Protein AF-J3I833-F1 (afdb_monomer_lite)

Radius of gyration: 13.51 Å; chains: 1; bounding box: 35×19×32 Å

Secondary structure (DSSP, 8-state):
-EEEEEEEEE-TTS-EEEEEEEEE-STTGGG--EEEEESEEE-TTS-EEETTT-PBPEEE-----

Structure (mmCIF, N/CA/C/O backbone):
data_AF-J3I833-F1
#
_entry.id   AF-J3I833-F1
#
loop_
_atom_site.group_PDB
_atom_site.id
_atom_site.type_symbol
_atom_site.label_atom_id
_atom_site.label_alt_id
_atom_site.label_comp_id
_atom_site.label_asym_id
_atom_site.label_entity_id
_atom_site.label_seq_id
_atom_site.pdbx_PDB_ins_code
_atom_site.Cartn_x
_atom_site.Cartn_y
_atom_site.Cartn_z
_atom_site.occupancy
_atom_site.B_iso_or_equiv
_atom_site.auth_seq_id
_atom_site.auth_comp_id
_atom_site.auth_asym_id
_atom_site.auth_atom_id
_atom_site.pdbx_PDB_model_num
ATOM 1 N N . MET A 1 1 ? 22.103 5.106 -7.611 1.00 51.88 1 MET A N 1
ATOM 2 C CA . MET A 1 1 ? 21.490 5.107 -6.255 1.00 51.88 1 MET A CA 1
ATOM 3 C C . MET A 1 1 ? 20.307 4.144 -6.270 1.00 51.88 1 MET A C 1
ATOM 5 O O . MET A 1 1 ? 19.690 4.026 -7.312 1.00 51.88 1 MET A O 1
ATOM 9 N N . THR A 1 2 ? 19.975 3.441 -5.184 1.00 59.41 2 THR A N 1
ATOM 10 C CA . THR A 1 2 ? 18.698 2.695 -5.110 1.00 59.41 2 THR A CA 1
ATOM 11 C C . THR A 1 2 ? 17.627 3.585 -4.489 1.00 59.41 2 THR A C 1
ATOM 13 O O . THR A 1 2 ? 17.733 3.898 -3.300 1.00 59.41 2 THR A O 1
ATOM 16 N N . MET A 1 3 ? 16.618 3.977 -5.264 1.00 65.44 3 MET A N 1
ATOM 17 C CA . MET A 1 3 ? 15.434 4.670 -4.759 1.00 65.44 3 MET A CA 1
ATOM 18 C C . MET A 1 3 ? 14.479 3.633 -4.163 1.00 65.44 3 MET A C 1
ATOM 20 O O . MET A 1 3 ? 14.282 2.548 -4.710 1.00 65.44 3 MET A O 1
ATOM 24 N N . ARG A 1 4 ? 13.944 3.923 -2.976 1.00 71.44 4 ARG A N 1
ATOM 25 C CA . ARG A 1 4 ? 12.979 3.059 -2.287 1.00 71.44 4 ARG A CA 1
ATOM 26 C C . ARG A 1 4 ? 11.764 3.892 -1.925 1.00 71.44 4 ARG A C 1
ATOM 28 O O . ARG A 1 4 ? 11.843 4.711 -1.009 1.00 71.44 4 ARG A O 1
ATOM 35 N N . THR A 1 5 ? 10.665 3.656 -2.619 1.00 78.12 5 THR A N 1
ATOM 36 C CA . THR A 1 5 ? 9.375 4.282 -2.340 1.00 78.12 5 THR A CA 1
ATOM 37 C C . THR A 1 5 ? 8.587 3.344 -1.438 1.00 78.12 5 THR A C 1
ATOM 39 O O . THR A 1 5 ? 8.471 2.153 -1.721 1.00 78.12 5 THR A O 1
ATOM 42 N N . TYR A 1 6 ? 8.107 3.871 -0.314 1.00 79.44 6 TYR A N 1
ATOM 43 C CA . TYR A 1 6 ? 7.239 3.146 0.608 1.00 79.44 6 TYR A CA 1
ATOM 44 C C . TYR A 1 6 ? 5.896 3.849 0.629 1.00 79.44 6 TYR A C 1
ATOM 46 O O . TYR A 1 6 ? 5.819 5.017 1.020 1.00 79.44 6 TYR A O 1
ATOM 54 N N . GLU A 1 7 ? 4.856 3.134 0.241 1.00 83.94 7 GLU A N 1
ATOM 55 C CA . GLU A 1 7 ? 3.485 3.598 0.317 1.00 83.94 7 GLU A CA 1
ATOM 56 C C . GLU A 1 7 ? 2.734 2.766 1.350 1.00 83.94 7 GLU A C 1
ATOM 58 O O . GLU A 1 7 ? 2.808 1.539 1.368 1.00 83.94 7 GLU A O 1
ATOM 63 N N . TYR A 1 8 ? 2.027 3.452 2.242 1.00 85.00 8 TYR A N 1
ATOM 64 C CA . TYR A 1 8 ? 1.248 2.819 3.294 1.00 85.00 8 TYR A CA 1
ATOM 65 C C . TYR A 1 8 ? -0.224 2.933 2.942 1.00 85.00 8 TYR A C 1
ATOM 67 O O . TYR A 1 8 ? -0.689 3.953 2.430 1.00 85.00 8 TYR A O 1
ATOM 75 N N . PHE A 1 9 ? -0.965 1.882 3.241 1.00 86.12 9 PHE A N 1
ATOM 76 C CA . PHE A 1 9 ? -2.382 1.771 2.963 1.00 86.12 9 PHE A CA 1
ATOM 77 C C . PHE A 1 9 ? -3.101 1.304 4.221 1.00 86.12 9 PHE A C 1
ATOM 79 O O . PHE A 1 9 ? -2.585 0.486 4.981 1.00 86.12 9 PHE A O 1
ATOM 86 N N . ALA A 1 10 ? -4.306 1.808 4.448 1.00 83.81 10 ALA A N 1
ATOM 87 C CA . ALA A 1 10 ? -5.157 1.347 5.536 1.00 83.81 10 ALA A CA 1
ATOM 88 C C . ALA A 1 10 ? -6.550 1.027 5.002 1.00 83.81 10 ALA A C 1
ATOM 90 O O . ALA A 1 10 ? -7.087 1.746 4.156 1.00 83.81 10 ALA A O 1
ATOM 91 N N . CYS A 1 11 ? -7.133 -0.065 5.491 1.00 85.75 11 CYS A N 1
ATOM 92 C CA . CYS A 1 11 ? -8.539 -0.361 5.264 1.00 85.75 11 CYS A CA 1
ATOM 93 C C . CYS A 1 11 ? -9.378 0.240 6.408 1.00 85.75 11 CYS A C 1
ATOM 95 O O . CYS A 1 11 ? -8.876 0.399 7.525 1.00 85.75 11 CYS A O 1
ATOM 97 N N . PRO A 1 12 ? -10.669 0.524 6.176 1.00 81.62 12 PRO A N 1
ATOM 98 C CA . PRO A 1 12 ? -11.561 1.068 7.206 1.00 81.62 12 PRO A CA 1
ATOM 99 C C . PRO A 1 12 ? -11.759 0.133 8.412 1.00 81.62 12 PRO A C 1
ATOM 101 O O . PRO A 1 12 ? -12.123 0.598 9.486 1.00 81.62 12 PRO A O 1
ATOM 104 N N . ASN A 1 13 ? -11.473 -1.166 8.268 1.00 81.31 13 ASN A N 1
ATOM 105 C CA . ASN A 1 13 ? -11.497 -2.136 9.369 1.00 81.31 13 ASN A CA 1
ATOM 106 C C . ASN A 1 13 ? -10.212 -2.134 10.222 1.00 81.31 13 ASN A C 1
ATOM 108 O O . ASN A 1 13 ? -10.106 -2.921 11.156 1.00 81.31 13 ASN A O 1
ATOM 112 N N . GLY A 1 14 ? -9.223 -1.287 9.911 1.00 76.56 14 GLY A N 1
ATOM 113 C CA . GLY A 1 14 ? -7.980 -1.177 10.682 1.00 76.56 14 GLY A CA 1
ATOM 114 C C . GLY A 1 14 ? -6.849 -2.112 10.240 1.00 76.56 14 GLY A C 1
ATOM 115 O O . GLY A 1 14 ? -5.813 -2.163 10.900 1.00 76.56 14 GLY A O 1
ATOM 116 N N . HIS A 1 15 ? -6.993 -2.827 9.120 1.00 82.69 15 HIS A N 1
ATOM 117 C CA . HIS A 1 15 ? -5.879 -3.573 8.530 1.00 82.69 15 HIS A CA 1
ATOM 118 C C . HIS A 1 15 ? -4.933 -2.623 7.797 1.00 82.69 15 HIS A C 1
ATOM 120 O O . HIS A 1 15 ? -5.371 -1.691 7.118 1.00 82.69 15 HIS A O 1
ATOM 126 N N . GLN A 1 16 ? -3.637 -2.893 7.913 1.00 82.25 16 GLN A N 1
ATOM 127 C CA . GLN A 1 16 ? -2.578 -2.110 7.289 1.00 82.25 16 GLN A CA 1
ATOM 128 C C . GLN A 1 16 ? -1.980 -2.867 6.108 1.00 82.25 16 GLN A C 1
ATOM 130 O O . GLN A 1 16 ? -1.809 -4.085 6.152 1.00 82.25 16 GLN A O 1
ATOM 135 N N . GLY A 1 17 ? -1.669 -2.115 5.062 1.00 83.06 17 GLY A N 1
ATOM 136 C CA . GLY A 1 17 ? -1.005 -2.571 3.861 1.00 83.06 17 GLY A CA 1
ATOM 137 C C . GLY A 1 17 ? 0.244 -1.740 3.610 1.00 83.06 17 GLY A C 1
ATOM 138 O O . GLY A 1 17 ? 0.276 -0.548 3.914 1.00 83.06 17 GLY A O 1
ATOM 139 N N . GLU A 1 18 ? 1.271 -2.367 3.056 1.00 83.69 18 GLU A N 1
ATOM 140 C CA . GLU A 1 18 ? 2.500 -1.687 2.648 1.00 83.69 18 GLU A CA 1
ATOM 141 C C . GLU A 1 18 ? 2.840 -2.093 1.218 1.00 83.69 18 GLU A C 1
ATOM 143 O O . GLU A 1 18 ? 2.932 -3.285 0.918 1.00 83.69 18 GLU A O 1
ATOM 148 N N . GLU A 1 19 ? 3.039 -1.101 0.354 1.00 83.75 19 GLU A N 1
ATOM 149 C CA . GLU A 1 19 ? 3.692 -1.279 -0.933 1.00 83.75 19 GLU A CA 1
ATOM 150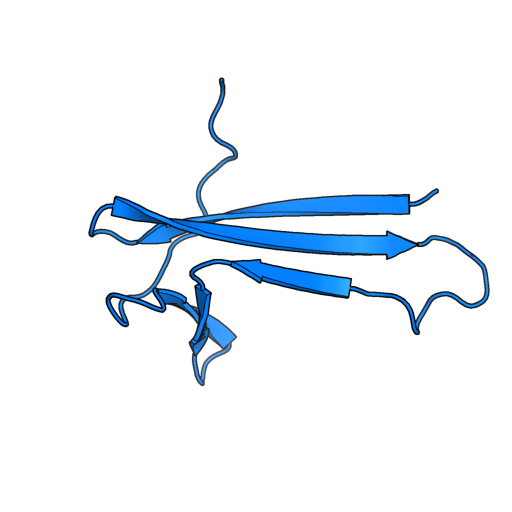 C C . GLU A 1 19 ? 5.107 -0.715 -0.859 1.00 83.75 19 GLU A C 1
ATOM 152 O O . GLU A 1 19 ? 5.338 0.442 -0.496 1.00 83.75 19 GLU A O 1
ATOM 157 N N . LYS A 1 20 ? 6.074 -1.552 -1.219 1.00 80.88 20 LYS A N 1
ATOM 158 C CA . LYS A 1 20 ? 7.474 -1.177 -1.313 1.00 80.88 20 LYS A CA 1
ATOM 159 C C . LYS A 1 20 ? 7.945 -1.332 -2.747 1.00 80.88 20 LYS A C 1
ATOM 161 O O . LYS A 1 20 ? 8.083 -2.456 -3.229 1.00 80.88 20 LYS A O 1
ATOM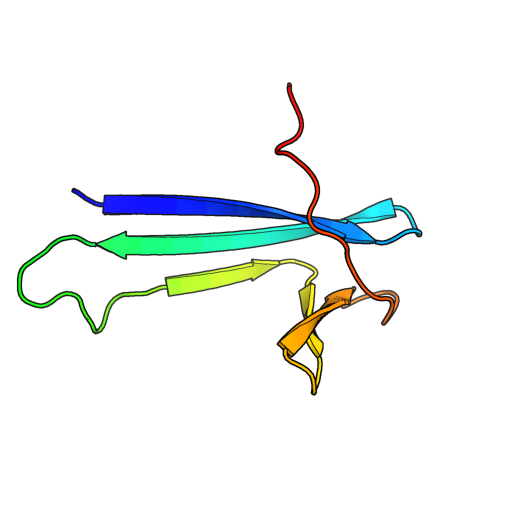 166 N N . THR A 1 21 ? 8.302 -0.215 -3.362 1.00 78.69 21 THR A N 1
ATOM 167 C CA . THR A 1 21 ? 8.875 -0.164 -4.707 1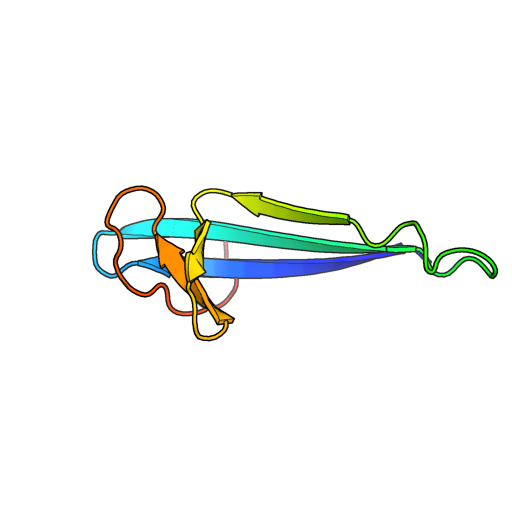.00 78.69 21 THR A CA 1
ATOM 168 C C . THR A 1 21 ? 10.357 0.148 -4.589 1.00 78.69 21 THR A C 1
ATOM 170 O O . THR A 1 21 ? 10.754 1.151 -3.993 1.00 78.69 21 THR A O 1
ATOM 173 N N . THR A 1 22 ? 11.200 -0.755 -5.087 1.00 73.12 22 THR A N 1
ATOM 174 C CA . THR A 1 22 ? 12.656 -0.564 -5.108 1.00 73.12 22 THR A CA 1
ATOM 175 C C . THR A 1 22 ? 13.119 -0.406 -6.547 1.00 73.12 22 THR A C 1
ATOM 177 O O . THR A 1 22 ? 13.076 -1.370 -7.304 1.00 73.12 22 THR A O 1
ATOM 180 N N . GLU A 1 23 ? 13.592 0.787 -6.897 1.00 64.38 23 GLU A N 1
ATOM 181 C CA . GLU A 1 23 ? 14.187 1.098 -8.196 1.00 64.38 23 GLU A CA 1
ATOM 182 C C . GLU A 1 23 ? 15.707 1.191 -8.024 1.00 64.38 23 GLU A C 1
ATOM 184 O O . GLU A 1 23 ? 16.224 1.960 -7.207 1.00 64.38 23 GLU A O 1
ATOM 189 N N . ASN A 1 24 ? 16.458 0.375 -8.761 1.00 61.41 24 ASN A N 1
ATOM 190 C CA . ASN A 1 24 ? 17.914 0.472 -8.783 1.00 61.41 24 ASN A CA 1
ATOM 191 C C . ASN A 1 24 ? 18.330 1.364 -9.955 1.00 61.41 24 ASN A C 1
ATOM 193 O O . ASN A 1 24 ? 18.010 1.045 -11.085 1.00 61.41 24 ASN A O 1
ATOM 197 N N . ASP A 1 25 ? 19.051 2.457 -9.735 1.00 55.62 25 ASP A N 1
ATOM 198 C CA . ASP A 1 25 ? 19.499 3.367 -10.803 1.00 55.62 25 ASP A CA 1
ATOM 199 C C . ASP A 1 25 ? 20.857 2.902 -11.375 1.00 55.62 25 ASP A C 1
ATOM 201 O O . ASP A 1 25 ? 21.885 3.561 -11.234 1.00 55.62 25 ASP A O 1
ATOM 205 N N . GLN A 1 26 ? 20.908 1.677 -11.908 1.00 56.88 26 GLN A N 1
ATOM 206 C CA . GLN A 1 26 ? 22.063 1.168 -12.658 1.00 56.88 26 GLN A CA 1
ATOM 207 C C . GLN A 1 26 ? 21.700 1.070 -14.146 1.00 56.88 26 GLN A C 1
ATOM 209 O O . GLN A 1 26 ? 20.567 0.736 -14.457 1.00 56.88 26 GLN A O 1
ATOM 214 N N . PRO A 1 27 ? 22.631 1.278 -15.093 1.00 57.31 27 PRO A N 1
ATOM 215 C CA . PRO A 1 27 ? 22.329 1.415 -16.530 1.00 57.31 27 PRO A CA 1
ATOM 216 C C . PRO A 1 27 ? 21.631 0.211 -17.210 1.00 57.31 27 PRO A C 1
ATOM 218 O O . PRO A 1 27 ? 21.272 0.301 -18.379 1.00 57.31 27 PRO A O 1
ATOM 221 N N . TYR A 1 28 ? 21.397 -0.892 -16.491 1.00 53.91 28 TYR A N 1
ATOM 222 C CA . TYR A 1 28 ? 20.718 -2.111 -16.951 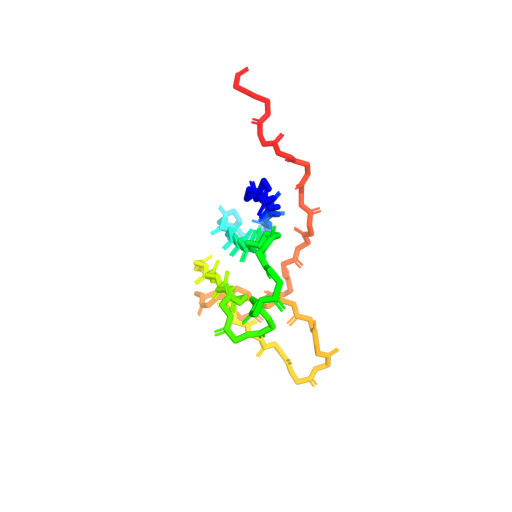1.00 53.91 28 TYR A CA 1
ATOM 223 C C . TYR A 1 28 ? 19.493 -2.504 -16.096 1.00 53.91 28 TYR A C 1
ATOM 225 O O . TYR A 1 28 ? 19.044 -3.648 -16.122 1.00 53.91 28 TYR A O 1
ATOM 233 N N . SER A 1 29 ? 18.950 -1.593 -15.290 1.00 51.47 29 SER A N 1
ATOM 234 C CA . SER A 1 29 ? 18.084 -1.937 -14.155 1.00 51.47 29 SER A CA 1
ATOM 235 C C . SER A 1 29 ? 16.578 -1.997 -14.406 1.00 51.47 29 SER A C 1
ATOM 237 O O . SER A 1 29 ? 15.853 -2.323 -13.467 1.00 51.47 29 SER A O 1
ATOM 239 N N . LYS A 1 30 ? 16.089 -1.790 -15.640 1.00 50.81 30 LYS A N 1
ATOM 240 C CA . LYS A 1 30 ? 14.658 -1.992 -15.970 1.00 50.81 30 LYS A CA 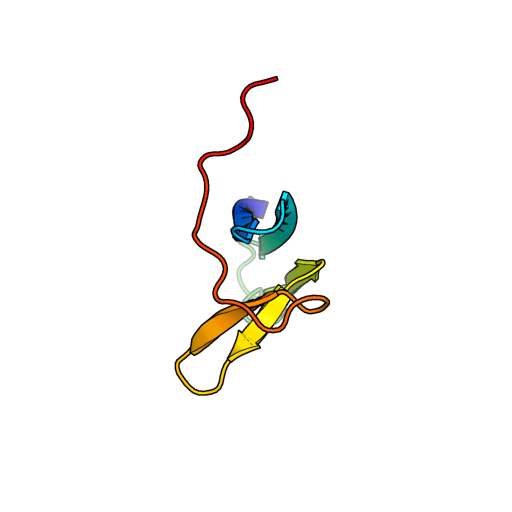1
ATOM 241 C C . LYS A 1 30 ? 14.131 -3.375 -15.552 1.00 50.81 30 LYS A C 1
ATOM 243 O O . LYS A 1 30 ? 12.936 -3.544 -15.370 1.00 50.81 30 LYS A O 1
ATOM 248 N N . CYS A 1 31 ? 15.013 -4.363 -15.388 1.00 51.16 31 CYS A N 1
ATOM 249 C CA . CYS A 1 31 ? 14.655 -5.717 -14.964 1.00 51.16 31 CYS A CA 1
ATOM 250 C C . CYS A 1 31 ? 14.606 -5.928 -13.435 1.00 51.16 31 CYS A C 1
ATOM 252 O O . CYS A 1 31 ? 14.396 -7.058 -13.008 1.00 51.16 31 CYS A O 1
ATOM 254 N N . TRP A 1 32 ? 14.851 -4.902 -12.610 1.00 52.25 32 TRP A N 1
ATOM 255 C CA . TRP A 1 32 ? 14.994 -5.036 -11.148 1.00 52.25 32 TRP A CA 1
ATOM 256 C C . TRP A 1 32 ? 14.067 -4.103 -10.355 1.00 52.25 32 TRP A C 1
ATOM 258 O O . TRP A 1 32 ? 14.366 -3.759 -9.210 1.00 52.25 32 TRP A O 1
ATOM 268 N N . GLU A 1 33 ? 12.943 -3.700 -10.945 1.00 58.22 33 GLU A N 1
ATOM 269 C CA . GLU A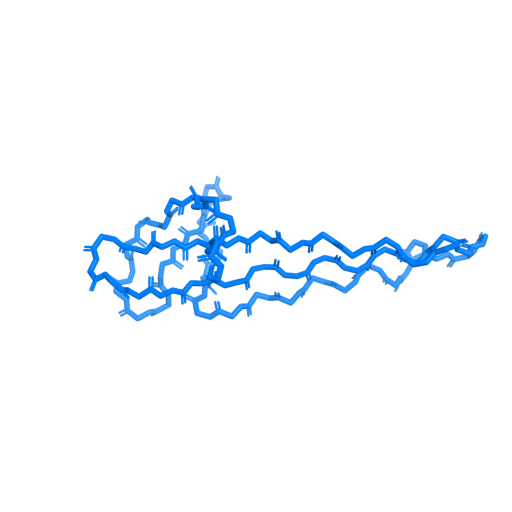 1 33 ? 11.839 -3.101 -10.196 1.00 58.22 33 GLU A CA 1
ATOM 270 C C . GLU A 1 33 ? 11.134 -4.204 -9.402 1.00 58.22 33 GLU A C 1
ATOM 272 O O . GLU A 1 33 ? 10.396 -5.025 -9.943 1.00 58.22 33 GLU A O 1
ATOM 277 N N . SER A 1 34 ? 11.404 -4.251 -8.099 1.00 64.94 34 SER A N 1
ATOM 278 C CA . SER A 1 34 ? 10.707 -5.156 -7.185 1.00 64.94 34 SER A CA 1
ATOM 279 C C . SER A 1 34 ? 9.615 -4.383 -6.464 1.00 64.94 34 SER A C 1
ATOM 281 O O . SER A 1 34 ? 9.916 -3.525 -5.628 1.00 64.94 34 SER A O 1
ATOM 283 N N . ILE A 1 35 ? 8.363 -4.718 -6.781 1.00 69.88 35 ILE A N 1
ATOM 284 C CA . ILE A 1 35 ? 7.173 -4.270 -6.057 1.00 69.88 35 ILE A CA 1
ATOM 285 C C . ILE A 1 35 ? 6.819 -5.359 -5.047 1.00 69.88 35 ILE A C 1
ATOM 287 O O . ILE A 1 35 ? 6.541 -6.501 -5.414 1.00 69.88 35 ILE A O 1
ATOM 291 N N . LEU A 1 36 ? 6.853 -5.015 -3.764 1.00 74.56 36 LEU A N 1
ATOM 292 C CA . LEU A 1 36 ? 6.443 -5.901 -2.685 1.00 74.56 36 LEU A CA 1
ATOM 293 C C . LEU A 1 36 ? 5.203 -5.317 -2.016 1.00 74.56 36 LEU A C 1
ATOM 295 O O . LEU A 1 36 ? 5.292 -4.296 -1.341 1.00 74.56 36 LEU A O 1
ATOM 299 N N . ILE A 1 37 ? 4.068 -5.983 -2.208 1.00 78.12 37 ILE A N 1
ATOM 300 C CA . ILE A 1 37 ? 2.794 -5.658 -1.566 1.00 78.12 37 ILE A CA 1
ATOM 301 C C . ILE A 1 37 ? 2.558 -6.608 -0.385 1.00 78.12 37 ILE A C 1
ATOM 303 O O . ILE A 1 37 ? 2.692 -7.824 -0.517 1.00 78.12 37 ILE A O 1
ATOM 307 N N . LYS A 1 38 ? 2.232 -6.067 0.791 1.00 80.50 38 LYS A N 1
ATOM 308 C CA . LYS A 1 38 ? 1.855 -6.838 1.989 1.00 80.50 38 LYS A CA 1
ATOM 309 C C . LYS A 1 38 ? 0.460 -6.449 2.448 1.00 80.50 38 LYS A C 1
ATOM 311 O O . LYS A 1 38 ? 0.195 -5.263 2.605 1.00 80.50 38 LYS A O 1
ATOM 316 N N . GLY A 1 39 ? -0.401 -7.438 2.702 1.00 79.06 39 GLY A N 1
ATOM 317 C CA . GLY A 1 39 ? -1.773 -7.220 3.193 1.00 79.06 39 GLY A CA 1
ATOM 318 C C . GLY A 1 39 ? -2.705 -6.548 2.176 1.00 79.06 39 GLY A C 1
ATOM 319 O O . GLY A 1 39 ? -3.808 -6.120 2.525 1.00 79.06 39 GLY A O 1
ATOM 320 N N . LEU A 1 40 ? -2.252 -6.461 0.925 1.00 83.38 40 LEU A N 1
ATOM 321 C CA . LEU A 1 40 ? -2.868 -5.755 -0.188 1.00 83.38 40 LEU A CA 1
ATOM 322 C C . LEU A 1 40 ? -3.088 -6.742 -1.328 1.00 83.38 40 LEU A C 1
ATOM 324 O O . LEU A 1 40 ? -2.250 -7.597 -1.607 1.00 83.38 40 LEU A O 1
ATOM 328 N N . ARG A 1 41 ? -4.202 -6.573 -2.024 1.00 85.50 41 ARG A N 1
ATOM 329 C CA . ARG A 1 41 ? -4.575 -7.325 -3.211 1.00 85.50 41 ARG A CA 1
ATOM 330 C C . ARG A 1 41 ? -4.895 -6.346 -4.329 1.00 85.50 41 ARG A C 1
ATOM 332 O O . ARG A 1 41 ? -5.645 -5.397 -4.117 1.00 85.50 41 ARG A O 1
ATOM 339 N N . ASN A 1 42 ? -4.387 -6.610 -5.527 1.00 84.62 42 ASN A N 1
ATOM 340 C CA . ASN A 1 42 ? -4.744 -5.819 -6.700 1.00 84.62 42 ASN A CA 1
ATOM 341 C C . ASN A 1 42 ? -6.195 -6.108 -7.100 1.00 84.62 42 ASN A C 1
ATOM 343 O O . ASN A 1 42 ? -6.565 -7.255 -7.366 1.00 84.62 42 ASN A O 1
ATOM 347 N N . GLY A 1 43 ? -7.014 -5.063 -7.106 1.00 80.88 43 GLY A N 1
ATOM 348 C CA . GLY A 1 43 ? -8.360 -5.077 -7.652 1.00 80.88 43 GLY A CA 1
ATOM 349 C C . GLY A 1 43 ? -8.351 -4.979 -9.182 1.00 80.88 43 GLY A C 1
ATOM 350 O O . GLY A 1 43 ? -7.350 -4.568 -9.773 1.00 80.88 43 GLY A O 1
ATOM 351 N N . PRO A 1 44 ? -9.467 -5.339 -9.835 1.00 79.50 44 PRO A N 1
ATOM 352 C CA . PRO A 1 44 ? -9.590 -5.317 -11.294 1.00 79.50 44 PRO A CA 1
ATOM 353 C C . PRO A 1 44 ? -9.434 -3.912 -11.898 1.00 79.50 44 PRO A C 1
ATOM 355 O O . PRO A 1 44 ? -8.980 -3.791 -13.031 1.00 79.50 44 PRO A O 1
ATOM 358 N N . ASP A 1 45 ? -9.733 -2.863 -11.129 1.00 80.75 45 ASP A N 1
ATOM 359 C CA . ASP A 1 45 ? -9.667 -1.461 -11.563 1.00 80.75 45 ASP A CA 1
ATOM 360 C C . ASP A 1 45 ? -8.316 -0.783 -11.252 1.00 80.75 45 ASP A C 1
ATOM 362 O O . ASP A 1 45 ? -8.191 0.437 -11.331 1.00 80.75 45 ASP A O 1
ATOM 366 N N . GLY A 1 46 ? -7.304 -1.552 -10.829 1.00 77.81 46 GLY A N 1
ATOM 367 C CA . GLY A 1 46 ? -6.031 -1.006 -10.336 1.00 77.81 46 GLY A CA 1
ATOM 368 C C . GLY A 1 46 ? -6.110 -0.436 -8.914 1.00 77.81 46 GLY A C 1
ATOM 369 O O . GLY A 1 46 ? -5.166 0.184 -8.434 1.00 77.81 46 GLY A O 1
ATOM 370 N N . SER A 1 47 ? -7.227 -0.647 -8.216 1.00 82.88 47 SER A N 1
ATOM 371 C CA . SER A 1 47 ? -7.393 -0.279 -6.811 1.00 82.88 47 SER A CA 1
ATOM 372 C C . SER A 1 47 ? -6.729 -1.291 -5.877 1.00 82.88 47 SER A C 1
ATOM 374 O O . SER A 1 47 ? -6.836 -2.495 -6.111 1.00 82.88 47 SER A O 1
ATOM 376 N N . TYR A 1 48 ? -6.171 -0.842 -4.756 1.00 84.06 48 TYR A N 1
ATOM 377 C CA . TYR A 1 48 ? -5.714 -1.750 -3.704 1.00 84.06 48 TYR A CA 1
ATOM 378 C C . TYR A 1 48 ? -6.869 -2.166 -2.794 1.00 84.06 48 TYR A C 1
ATOM 380 O O . TYR A 1 48 ? -7.530 -1.332 -2.173 1.00 84.06 48 TYR A O 1
ATOM 388 N N . LEU A 1 49 ? -7.105 -3.470 -2.703 1.00 87.44 49 LEU A N 1
ATOM 389 C CA . LEU A 1 49 ? -8.072 -4.083 -1.802 1.00 87.44 49 LEU A CA 1
ATOM 390 C C . LEU A 1 49 ? -7.342 -4.733 -0.630 1.00 87.44 49 LEU A C 1
ATOM 392 O O . LEU A 1 49 ? -6.234 -5.239 -0.769 1.00 87.44 49 LEU A O 1
ATOM 396 N N . CYS A 1 50 ? -7.977 -4.762 0.531 1.00 86.81 50 CYS A N 1
ATOM 397 C CA . CYS A 1 50 ? -7.466 -5.495 1.673 1.00 86.81 50 CYS A CA 1
ATOM 398 C C . CYS A 1 50 ? -7.560 -6.993 1.382 1.00 86.81 50 CYS A C 1
ATOM 400 O O . CYS A 1 50 ? -8.638 -7.489 1.056 1.00 86.81 50 CYS A O 1
ATOM 402 N N . GLU A 1 51 ? -6.457 -7.721 1.540 1.00 84.25 51 GLU A N 1
ATOM 403 C CA . GLU A 1 51 ? -6.440 -9.175 1.338 1.00 84.25 51 GLU A CA 1
ATOM 404 C C . GLU A 1 51 ? -7.401 -9.900 2.295 1.00 84.25 51 GLU A C 1
ATOM 406 O O . GLU A 1 51 ? -8.027 -10.889 1.923 1.00 84.25 51 GLU A O 1
ATOM 411 N N . VAL A 1 52 ? -7.568 -9.362 3.507 1.00 84.12 52 VAL A N 1
ATOM 412 C CA . VAL A 1 52 ? -8.406 -9.953 4.557 1.00 84.12 52 VAL A CA 1
ATOM 413 C C . VAL A 1 52 ? -9.873 -9.554 4.409 1.00 84.12 52 VAL A C 1
ATOM 415 O O . VAL A 1 52 ? -10.758 -10.401 4.467 1.00 84.12 52 VAL A O 1
ATOM 418 N N . CYS A 1 53 ? -10.153 -8.259 4.236 1.00 83.75 53 CYS A N 1
ATOM 419 C CA . CYS A 1 53 ? -11.530 -7.754 4.239 1.00 83.75 53 CYS A CA 1
ATOM 420 C C . CYS A 1 53 ? -12.167 -7.673 2.850 1.00 83.75 53 CYS A C 1
ATOM 422 O O . CYS A 1 53 ? -13.376 -7.487 2.757 1.00 83.75 53 CYS A O 1
ATOM 424 N N . GLY A 1 54 ? -11.372 -7.686 1.778 1.00 82.38 54 GLY A N 1
ATOM 425 C CA . GLY A 1 54 ? -11.836 -7.381 0.420 1.00 82.38 54 GLY A CA 1
ATOM 426 C C . GLY A 1 54 ? -12.267 -5.923 0.204 1.00 82.38 54 GLY A C 1
ATOM 427 O O . GLY A 1 54 ? -12.751 -5.587 -0.871 1.00 82.38 54 GLY A O 1
ATOM 428 N N . LEU A 1 55 ? -12.104 -5.053 1.207 1.00 85.00 55 LEU A N 1
ATOM 429 C CA . LEU A 1 55 ? -12.476 -3.637 1.145 1.00 85.00 55 LEU A CA 1
ATOM 430 C C . LEU A 1 55 ? -11.385 -2.795 0.488 1.00 85.00 55 LEU A C 1
ATOM 432 O O . LEU A 1 55 ? -10.201 -3.098 0.626 1.00 85.00 55 LEU A O 1
ATOM 436 N N . LEU A 1 56 ? -11.791 -1.698 -0.153 1.00 84.75 56 LEU A N 1
ATOM 437 C CA . LEU A 1 56 ? -10.880 -0.688 -0.689 1.00 84.75 56 LEU A CA 1
ATOM 438 C C . LEU A 1 56 ? -9.965 -0.143 0.410 1.00 84.75 56 LEU A C 1
ATOM 440 O O . LEU A 1 56 ? -10.429 0.285 1.469 1.00 84.75 56 LEU A O 1
ATOM 444 N N . MET A 1 57 ? -8.662 -0.169 0.145 1.00 84.19 57 MET A N 1
ATOM 445 C CA . MET A 1 57 ? -7.663 0.465 0.991 1.00 84.19 57 MET A CA 1
ATOM 446 C C . MET A 1 57 ? -7.351 1.853 0.454 1.00 84.19 57 MET A C 1
ATOM 448 O O . MET A 1 57 ? -7.199 2.064 -0.749 1.00 84.19 57 MET A O 1
ATOM 452 N N . SER A 1 58 ? -7.248 2.812 1.364 1.00 84.94 58 SER A N 1
ATOM 453 C CA . SER A 1 58 ? -6.857 4.178 1.040 1.00 84.94 58 SER A CA 1
ATOM 454 C C . SER A 1 58 ? -5.394 4.376 1.394 1.00 84.94 58 SER A C 1
ATOM 456 O O . SER A 1 58 ? -4.927 3.880 2.423 1.00 84.94 58 SER A O 1
ATOM 458 N N . ARG A 1 59 ? -4.665 5.107 0.545 1.00 85.44 59 ARG A N 1
ATOM 459 C CA . ARG A 1 59 ? -3.292 5.504 0.852 1.00 85.44 59 ARG A CA 1
ATOM 460 C C . ARG A 1 59 ? -3.315 6.374 2.104 1.00 85.44 59 ARG A C 1
ATOM 462 O O . ARG A 1 59 ? -4.038 7.368 2.157 1.00 85.44 59 ARG A O 1
ATOM 469 N N . VAL A 1 60 ? -2.524 5.997 3.095 1.00 84.19 60 VAL A N 1
ATOM 470 C CA . VAL A 1 60 ? -2.337 6.764 4.322 1.00 84.19 60 VAL A CA 1
ATOM 471 C C . VAL A 1 60 ? -0.923 7.335 4.356 1.00 84.19 60 VAL A C 1
ATOM 473 O O . VAL A 1 60 ? 0.014 6.699 3.862 1.00 84.19 60 VAL A O 1
ATOM 476 N N . PRO A 1 61 ? -0.741 8.549 4.902 1.00 75.81 61 PRO A N 1
ATOM 477 C CA . PRO A 1 61 ? 0.591 9.079 5.133 1.00 75.81 61 PRO A CA 1
ATOM 478 C C . PRO A 1 61 ? 1.372 8.118 6.033 1.00 75.81 61 PRO A C 1
ATOM 480 O O . PRO A 1 61 ? 0.796 7.462 6.904 1.00 75.81 61 PRO A O 1
ATOM 483 N N . LYS A 1 62 ? 2.687 8.029 5.793 1.00 68.56 62 LYS A N 1
ATOM 484 C CA . LYS A 1 62 ? 3.597 7.206 6.594 1.00 68.56 62 LYS A CA 1
ATOM 485 C C . LYS A 1 62 ? 3.313 7.461 8.078 1.00 68.56 62 LYS A C 1
ATOM 487 O O . LYS A 1 62 ? 3.301 8.634 8.455 1.00 68.56 62 LYS A O 1
ATOM 492 N N . PRO A 1 63 ? 3.087 6.420 8.899 1.00 59.09 63 PRO A N 1
ATOM 493 C CA . PRO A 1 63 ? 2.864 6.622 10.321 1.00 59.09 63 PRO A CA 1
ATOM 494 C C . PRO A 1 63 ? 4.075 7.365 10.890 1.00 59.09 63 PRO A C 1
ATOM 496 O O . PRO A 1 63 ? 5.202 6.864 10.851 1.00 59.09 63 PRO A O 1
ATOM 499 N N . SER A 1 64 ? 3.852 8.605 11.326 1.00 51.22 64 SER A N 1
ATOM 500 C CA . SER A 1 64 ? 4.804 9.364 12.126 1.00 51.22 64 SER A CA 1
ATOM 501 C C . SER A 1 64 ? 5.005 8.564 13.409 1.00 51.22 64 SER A C 1
ATOM 503 O O . SER A 1 64 ? 4.030 8.308 14.116 1.00 51.22 64 SER A O 1
ATOM 505 N N . ALA A 1 65 ? 6.231 8.092 13.631 1.00 46.84 65 ALA A N 1
ATOM 506 C CA . ALA A 1 65 ? 6.622 7.407 14.860 1.00 46.84 65 ALA A CA 1
ATOM 507 C C . ALA A 1 65 ? 6.418 8.298 16.093 1.00 46.84 65 ALA A C 1
ATOM 509 O O . ALA A 1 65 ? 6.564 9.536 15.947 1.00 46.84 65 ALA A O 1
#

pLDDT: mean 74.41, std 12.17, range [46.84, 87.44]

Sequence (65 aa):
MTMRTYEYFACPNGHQGEEKTTENDQPYSKCWESILIKGLRNGPDGSYLCEVCGLLMSRVPKPSA

Foldseek 3Di:
DKDWDWWWWAFPVGDIKIWIWIFDPDPVGPVPTDIDIDQWDQDPVRFTAGPPPRGTIDTDPDPDD